Protein AF-A0A956IX81-F1 (afdb_monomer)

pLDDT: mean 85.27, std 16.94, range [39.22, 98.44]

Radius of gyration: 15.91 Å; Cα contacts (8 Å, |Δi|>4): 183; chains: 1; bounding box: 42×44×38 Å

Nearest PDB structures (foldseek):
  7y1c-assembly1_L  TM=4.230E-01  e=8.647E-01  Klebsiella phage Kp9
  4s2m-assembly1_D  TM=4.191E-01  e=5.807E-01  Enterobacter cloacae
  7khy-assembly1_A  TM=4.141E-01  e=7.291E-01  Enterobacter cloacae
  5odz-assembly1_B  TM=4.193E-01  e=1.026E+00  Enterobacter cloacae
  9jz0-assembly1_L  TM=3.887E-01  e=1.086E+00  Escherichia phage T7

Structure (mmCIF, N/CA/C/O backbone):
data_AF-A0A956IX81-F1
#
_entry.id   AF-A0A956IX81-F1
#
loop_
_atom_site.group_PDB
_atom_site.id
_atom_site.type_symbol
_atom_site.label_atom_id
_atom_site.label_alt_id
_atom_site.label_comp_id
_atom_site.label_asym_id
_atom_site.label_entity_id
_atom_site.label_seq_id
_atom_site.pdbx_PDB_ins_code
_atom_site.Cartn_x
_atom_site.Cartn_y
_atom_site.Cartn_z
_atom_site.occupancy
_atom_site.B_iso_or_equiv
_atom_site.auth_seq_id
_atom_site.auth_comp_id
_atom_site.auth_asym_id
_atom_site.auth_atom_id
_atom_site.pdbx_PDB_model_num
ATOM 1 N N . ALA A 1 1 ? 27.910 -32.930 -8.951 1.00 43.56 1 ALA A N 1
ATOM 2 C CA . ALA A 1 1 ? 27.711 -31.475 -9.047 1.00 43.56 1 ALA A CA 1
ATOM 3 C C . ALA A 1 1 ? 26.340 -31.268 -9.662 1.00 43.56 1 ALA A C 1
ATOM 5 O O . ALA A 1 1 ? 26.166 -31.615 -10.821 1.00 43.56 1 ALA A O 1
ATOM 6 N N . SER A 1 2 ? 25.362 -30.851 -8.864 1.00 39.22 2 SER A N 1
ATOM 7 C CA . SER A 1 2 ? 24.009 -30.561 -9.344 1.00 39.22 2 SER A CA 1
ATOM 8 C C . SER A 1 2 ? 23.868 -29.046 -9.397 1.00 39.22 2 SER A C 1
ATOM 10 O O . SER A 1 2 ? 24.101 -28.387 -8.386 1.00 39.22 2 SER A O 1
ATOM 12 N N . ALA A 1 3 ? 23.576 -28.505 -10.577 1.00 43.81 3 ALA A N 1
ATOM 13 C CA . ALA A 1 3 ? 23.237 -27.098 -10.753 1.00 43.81 3 ALA A CA 1
ATOM 14 C C . ALA A 1 3 ? 21.845 -26.824 -10.150 1.00 43.81 3 ALA A C 1
ATOM 16 O O . ALA A 1 3 ? 20.973 -27.689 -10.277 1.00 43.81 3 ALA A O 1
ATOM 17 N N . PRO A 1 4 ? 21.606 -25.674 -9.496 1.00 49.34 4 PRO A N 1
ATOM 18 C CA . PRO A 1 4 ? 20.253 -25.254 -9.173 1.00 49.34 4 PRO A CA 1
ATOM 19 C C . PRO A 1 4 ? 19.585 -24.686 -10.430 1.00 49.34 4 PRO A C 1
ATOM 21 O O . PRO A 1 4 ? 20.234 -24.048 -11.257 1.00 49.34 4 PRO A O 1
ATOM 24 N N . GLY A 1 5 ? 18.303 -25.016 -10.573 1.00 41.97 5 GLY A N 1
ATOM 25 C CA . GLY A 1 5 ? 17.492 -24.742 -11.748 1.00 41.97 5 GLY A CA 1
ATOM 26 C C . GLY A 1 5 ? 17.178 -23.264 -11.931 1.00 41.97 5 GLY A C 1
ATOM 27 O O . GLY A 1 5 ? 17.069 -22.514 -10.961 1.00 41.97 5 GLY A O 1
ATOM 28 N N . ASP A 1 6 ? 17.030 -22.903 -13.203 1.00 46.22 6 ASP A N 1
ATOM 29 C CA . ASP A 1 6 ? 16.410 -21.680 -13.692 1.00 46.22 6 ASP A CA 1
ATOM 30 C C . ASP A 1 6 ? 15.146 -21.356 -12.891 1.00 46.22 6 ASP A C 1
ATOM 32 O O . ASP A 1 6 ? 14.185 -22.129 -12.860 1.00 46.22 6 ASP A O 1
ATOM 36 N N . GLY A 1 7 ? 15.183 -20.210 -12.214 1.00 43.53 7 GLY A N 1
ATOM 37 C CA . GLY A 1 7 ? 14.003 -19.604 -11.630 1.00 43.53 7 GLY A CA 1
ATOM 38 C C . GLY A 1 7 ? 13.068 -19.173 -12.751 1.00 43.53 7 GLY A C 1
ATOM 39 O O . GLY A 1 7 ? 13.471 -18.440 -13.652 1.00 43.53 7 GLY A O 1
ATOM 40 N N . ASP A 1 8 ? 11.829 -19.640 -12.680 1.00 43.12 8 ASP A N 1
ATOM 41 C CA . ASP A 1 8 ? 10.711 -19.136 -13.467 1.00 43.12 8 ASP A CA 1
ATOM 42 C C . ASP A 1 8 ? 10.476 -17.674 -13.048 1.00 43.12 8 ASP A C 1
ATOM 44 O O . ASP A 1 8 ? 9.810 -17.375 -12.058 1.00 43.12 8 ASP A O 1
ATOM 48 N N . VAL A 1 9 ? 11.156 -16.748 -13.725 1.00 49.50 9 VAL A N 1
ATOM 49 C CA . VAL A 1 9 ? 10.873 -15.318 -13.618 1.00 49.50 9 VAL A CA 1
ATOM 50 C C . VAL A 1 9 ? 9.546 -15.105 -14.321 1.00 49.50 9 VAL A C 1
ATOM 52 O O . VAL A 1 9 ? 9.482 -15.120 -15.552 1.00 49.50 9 VAL A O 1
ATOM 55 N N . ALA A 1 10 ? 8.485 -14.946 -13.528 1.00 49.19 10 ALA A N 1
ATOM 56 C CA . ALA A 1 10 ? 7.201 -14.476 -14.016 1.00 49.19 10 ALA A CA 1
ATOM 57 C C . ALA A 1 10 ? 7.448 -13.271 -14.935 1.00 49.19 10 ALA A C 1
ATOM 59 O O . ALA A 1 10 ? 8.113 -12.307 -14.548 1.00 49.19 10 ALA A O 1
ATOM 60 N N . ALA A 1 11 ? 6.982 -13.371 -16.180 1.00 51.56 11 ALA A N 1
ATOM 61 C CA . ALA A 1 11 ? 7.134 -12.301 -17.152 1.00 51.56 11 ALA A CA 1
ATOM 62 C C . ALA A 1 11 ? 6.526 -11.007 -16.582 1.00 51.56 11 ALA A C 1
ATOM 64 O O . ALA A 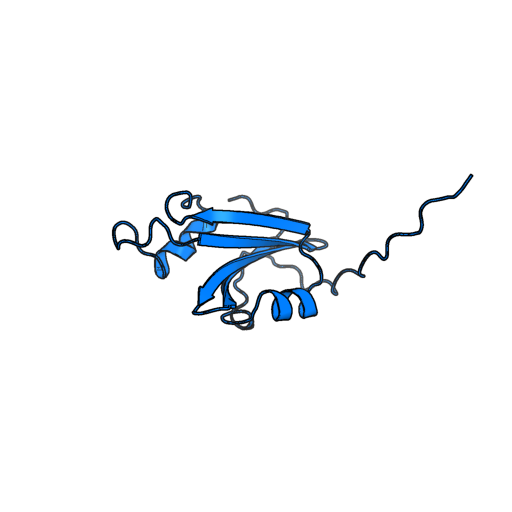1 11 ? 5.439 -11.071 -15.998 1.00 51.56 11 ALA A O 1
ATOM 65 N N . PRO A 1 12 ? 7.186 -9.845 -16.741 1.00 52.94 12 PRO A N 1
ATOM 66 C CA . PRO A 1 12 ? 6.612 -8.589 -16.290 1.00 52.94 12 PRO A CA 1
ATOM 67 C C . PRO A 1 12 ? 5.275 -8.370 -17.002 1.00 52.94 12 PRO A C 1
ATOM 69 O O . PRO A 1 12 ? 5.158 -8.595 -18.213 1.00 52.94 12 PRO A O 1
ATOM 72 N N . ALA A 1 13 ? 4.260 -7.945 -16.246 1.00 55.06 13 ALA A N 1
ATOM 73 C CA . ALA A 1 13 ? 3.022 -7.453 -16.833 1.00 55.06 13 ALA A CA 1
ATOM 74 C C . ALA A 1 13 ? 3.356 -6.353 -17.865 1.00 55.06 13 ALA A C 1
ATOM 76 O O . ALA A 1 13 ? 4.354 -5.643 -17.700 1.00 55.06 13 ALA A O 1
ATOM 77 N N . PRO A 1 14 ? 2.579 -6.228 -18.955 1.00 56.41 14 PRO A N 1
ATOM 78 C CA . PRO A 1 14 ? 2.881 -5.258 -20.000 1.00 56.41 14 PRO A CA 1
ATOM 79 C C . PRO A 1 14 ? 2.961 -3.844 -19.409 1.00 56.41 14 PRO A C 1
ATOM 81 O O . PRO A 1 14 ? 2.147 -3.522 -18.537 1.00 56.41 14 PRO A O 1
ATOM 84 N N . PRO A 1 15 ? 3.897 -3.000 -19.882 1.00 55.94 15 PRO A N 1
ATOM 85 C CA . PRO A 1 15 ? 3.998 -1.630 -19.407 1.00 55.94 15 PRO A CA 1
ATOM 86 C C . PRO A 1 15 ? 2.670 -0.916 -19.662 1.00 55.94 15 PRO A C 1
ATOM 88 O O . PRO A 1 15 ? 2.143 -0.919 -20.782 1.00 55.94 15 PRO A O 1
ATOM 91 N N . GLY A 1 16 ? 2.105 -0.339 -18.602 1.00 57.59 16 GLY A N 1
ATOM 92 C CA . GLY A 1 16 ? 1.058 0.663 -18.729 1.00 57.59 16 GLY A CA 1
ATOM 93 C C . GLY A 1 16 ? 1.568 1.888 -19.501 1.00 57.59 16 GLY A C 1
ATOM 94 O O . GLY A 1 16 ? 2.770 2.018 -19.739 1.00 57.59 16 GLY A O 1
ATOM 95 N N . PRO A 1 17 ? 0.674 2.791 -19.934 1.00 57.66 17 PRO A N 1
ATOM 96 C CA . PRO A 1 17 ? 1.113 4.074 -20.471 1.00 57.66 17 PRO A CA 1
ATOM 97 C C . PRO A 1 17 ? 1.986 4.809 -19.436 1.00 57.66 17 PRO A C 1
ATOM 99 O O . PRO A 1 17 ? 1.758 4.620 -18.237 1.00 57.66 17 PRO A O 1
ATOM 102 N N . PRO A 1 18 ? 2.952 5.637 -19.879 1.00 57.81 18 PRO A N 1
ATOM 103 C CA . PRO A 1 18 ? 3.714 6.491 -18.975 1.00 57.81 18 PRO A CA 1
ATOM 104 C C . PRO A 1 18 ? 2.747 7.330 -18.138 1.00 57.81 18 PRO A C 1
ATOM 106 O O . PRO A 1 18 ? 1.752 7.838 -18.662 1.00 57.81 18 PRO A O 1
ATOM 109 N N . VAL A 1 19 ? 3.023 7.420 -16.840 1.00 62.47 19 VAL A N 1
ATOM 110 C CA . VAL A 1 19 ? 2.287 8.290 -15.926 1.00 62.47 19 VAL A CA 1
ATOM 111 C C . VAL A 1 19 ? 3.092 9.562 -15.737 1.00 62.47 19 VAL A C 1
ATOM 113 O O . VAL A 1 19 ? 4.211 9.527 -15.237 1.00 62.47 19 VAL A O 1
ATOM 116 N N . ASP A 1 20 ? 2.543 10.684 -16.189 1.00 63.34 20 ASP A N 1
ATOM 117 C CA . ASP A 1 20 ? 3.149 11.998 -15.965 1.00 63.34 20 ASP A CA 1
ATOM 118 C C . ASP A 1 20 ? 2.906 12.492 -14.517 1.00 63.34 20 ASP A C 1
ATOM 120 O O . ASP A 1 20 ? 3.577 13.418 -14.070 1.00 63.34 20 ASP A O 1
ATOM 124 N N . ASP A 1 21 ? 1.991 11.846 -13.775 1.00 74.62 21 ASP A N 1
ATOM 125 C CA . ASP A 1 21 ? 1.495 12.241 -12.450 1.00 74.62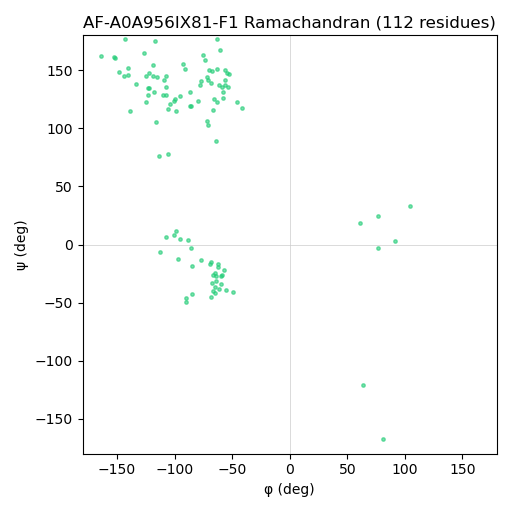 21 ASP A CA 1
ATOM 126 C C . ASP A 1 21 ? 1.225 11.023 -11.529 1.00 7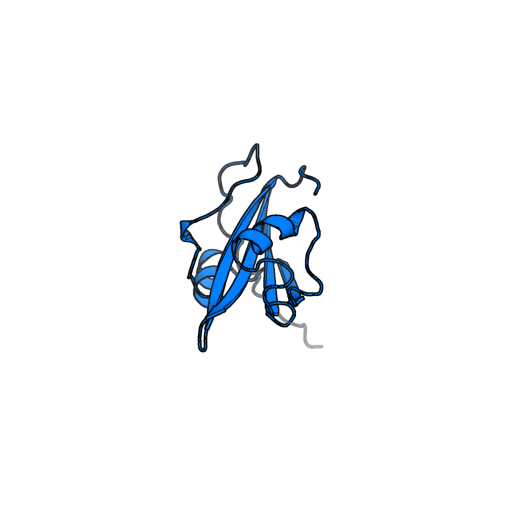4.62 21 ASP A C 1
ATOM 128 O O . ASP A 1 21 ? 1.359 9.864 -11.931 1.00 74.62 21 ASP A O 1
ATOM 132 N N . VAL A 1 22 ? 0.838 11.285 -10.274 1.00 80.75 22 VAL A N 1
ATOM 133 C CA . VAL A 1 22 ? 0.329 10.268 -9.337 1.00 80.75 22 VAL A CA 1
ATOM 134 C C . VAL A 1 22 ? -1.143 9.969 -9.648 1.00 80.75 22 VAL A C 1
ATOM 136 O O . VAL A 1 22 ? -1.977 10.871 -9.609 1.00 80.75 22 VAL A O 1
ATOM 139 N N . ASP A 1 23 ? -1.465 8.703 -9.911 1.00 88.06 23 ASP A N 1
ATOM 140 C CA . ASP A 1 23 ? -2.803 8.216 -10.263 1.00 88.06 23 ASP A CA 1
ATOM 141 C C . ASP A 1 23 ? -3.300 7.127 -9.298 1.00 88.06 23 ASP A C 1
ATOM 143 O O . ASP A 1 23 ? -2.541 6.258 -8.864 1.00 88.06 23 ASP A O 1
ATOM 147 N N . GLU A 1 24 ? -4.612 7.085 -9.073 1.00 89.81 24 GLU A N 1
ATOM 148 C CA . GLU A 1 24 ? -5.307 5.955 -8.443 1.00 89.81 24 GLU A CA 1
ATOM 149 C C . GLU A 1 24 ? -5.798 4.955 -9.515 1.00 89.81 24 GLU A C 1
ATOM 151 O O . GLU A 1 24 ? -6.132 5.327 -10.644 1.00 89.81 24 GLU A O 1
ATOM 156 N N . LEU A 1 25 ? -5.890 3.672 -9.160 1.00 92.44 25 LEU A N 1
ATOM 157 C CA . LEU A 1 25 ? -6.505 2.596 -9.946 1.00 92.44 25 LEU A CA 1
ATOM 158 C C . LEU A 1 25 ? -7.772 2.071 -9.238 1.00 92.44 25 LEU A C 1
ATOM 160 O O . LEU A 1 25 ? -7.757 0.973 -8.662 1.00 92.44 25 LEU A O 1
ATOM 164 N N . PRO A 1 26 ? -8.900 2.808 -9.300 1.00 91.38 26 PRO A N 1
ATOM 165 C CA . PRO A 1 26 ? -10.114 2.484 -8.550 1.00 91.38 26 PRO A CA 1
ATOM 166 C C . PRO A 1 26 ? -10.723 1.130 -8.929 1.00 91.38 26 PRO A C 1
ATOM 168 O O . PRO A 1 26 ? -11.498 0.559 -8.160 1.00 91.38 26 PRO A O 1
ATOM 171 N N . GLU A 1 27 ? -10.389 0.561 -10.094 1.00 94.25 27 GLU A N 1
ATOM 172 C CA . GLU A 1 27 ? -10.864 -0.773 -10.463 1.00 94.25 27 GLU A CA 1
ATOM 173 C C . GLU A 1 27 ? -10.268 -1.906 -9.609 1.00 94.25 27 GLU A C 1
ATOM 175 O O . GLU A 1 27 ? -10.761 -3.041 -9.660 1.00 94.25 27 GLU A O 1
ATOM 180 N N . LEU A 1 28 ? -9.196 -1.622 -8.861 1.00 95.75 28 LEU A N 1
ATOM 181 C CA . LEU A 1 28 ? -8.581 -2.565 -7.934 1.00 95.75 28 LEU A CA 1
ATOM 182 C C . LEU A 1 28 ? -9.263 -2.556 -6.566 1.00 95.75 28 LEU A C 1
ATOM 184 O O . LEU A 1 28 ? -9.139 -3.543 -5.851 1.00 95.75 28 LEU A O 1
ATOM 188 N N . HIS A 1 29 ? -10.028 -1.522 -6.209 1.00 95.94 29 HIS A N 1
ATOM 189 C CA . HIS A 1 29 ? -10.669 -1.442 -4.896 1.00 95.94 29 HIS A CA 1
ATOM 190 C C . HIS A 1 29 ? -11.589 -2.643 -4.635 1.00 95.94 29 HIS A C 1
ATOM 192 O O . HIS A 1 29 ? -12.402 -3.049 -5.472 1.00 95.94 29 HIS A O 1
ATOM 198 N N . GLY A 1 30 ? -11.431 -3.250 -3.458 1.00 96.50 30 GLY A N 1
ATOM 199 C CA . GLY A 1 30 ? -12.142 -4.458 -3.047 1.00 96.50 30 GLY A CA 1
ATOM 200 C C . GLY A 1 30 ? -11.629 -5.764 -3.670 1.00 96.50 30 GLY A C 1
ATOM 201 O O . GLY A 1 30 ? -12.138 -6.829 -3.320 1.00 96.50 30 GLY A O 1
ATOM 202 N N . LYS A 1 31 ? -10.641 -5.728 -4.576 1.00 98.06 31 LYS A N 1
ATOM 203 C CA . LYS A 1 31 ? -10.007 -6.943 -5.116 1.00 98.06 31 LYS A CA 1
ATOM 204 C C . LYS A 1 31 ? -9.126 -7.600 -4.072 1.00 98.06 31 LYS A C 1
ATOM 206 O O . LYS A 1 31 ? -8.480 -6.916 -3.285 1.00 98.06 31 LYS A O 1
ATOM 211 N N . THR A 1 32 ? -9.092 -8.928 -4.076 1.00 98.19 32 THR A N 1
ATOM 212 C CA . THR A 1 32 ? -8.243 -9.667 -3.142 1.00 98.19 32 THR A CA 1
ATOM 213 C C . THR A 1 32 ? -6.772 -9.569 -3.533 1.00 98.19 32 THR A C 1
ATOM 215 O O . THR A 1 32 ? -6.451 -9.347 -4.700 1.00 98.19 32 THR A O 1
ATOM 218 N N . GLU A 1 33 ? -5.869 -9.812 -2.584 1.00 96.94 33 GLU A N 1
ATOM 219 C CA . GLU A 1 33 ? -4.435 -9.977 -2.872 1.00 96.94 33 GLU A CA 1
ATOM 220 C C . GLU A 1 33 ? -4.184 -10.973 -4.019 1.00 96.94 33 GLU A C 1
ATOM 222 O O . GLU A 1 33 ? -3.369 -10.716 -4.903 1.00 96.94 33 GLU A O 1
ATOM 227 N N . ALA A 1 34 ? -4.935 -12.081 -4.051 1.00 96.25 34 ALA A N 1
ATOM 228 C CA . ALA A 1 34 ? -4.837 -13.091 -5.101 1.00 96.25 34 ALA A CA 1
ATOM 229 C C . ALA A 1 34 ? -5.302 -12.568 -6.471 1.00 96.25 34 ALA A C 1
ATOM 231 O O . ALA A 1 34 ? -4.661 -12.861 -7.477 1.00 96.25 34 ALA A O 1
ATOM 232 N N . ASP A 1 35 ? -6.379 -11.778 -6.524 1.00 97.25 35 ASP A N 1
ATOM 233 C CA . ASP A 1 35 ? -6.852 -11.163 -7.771 1.00 97.25 35 ASP A CA 1
ATOM 234 C C . ASP A 1 35 ? -5.835 -10.153 -8.321 1.00 97.25 35 ASP A C 1
ATOM 236 O O . ASP A 1 35 ? -5.593 -10.102 -9.528 1.00 97.25 35 ASP A O 1
ATOM 240 N N . VAL A 1 36 ? -5.231 -9.348 -7.439 1.00 96.81 36 VAL A N 1
ATOM 241 C CA . VAL A 1 36 ? -4.213 -8.360 -7.821 1.00 96.81 36 VAL A CA 1
ATOM 242 C C . VAL A 1 36 ? -2.937 -9.068 -8.285 1.00 96.81 36 VAL A C 1
ATOM 244 O O . VAL A 1 36 ? -2.424 -8.750 -9.359 1.00 96.81 36 VAL A O 1
ATOM 247 N N . ALA A 1 37 ? -2.477 -10.091 -7.557 1.00 95.62 37 ALA A N 1
ATOM 248 C CA . ALA A 1 37 ? -1.335 -10.915 -7.957 1.00 95.62 37 ALA A CA 1
ATOM 249 C C . ALA A 1 37 ? -1.578 -11.652 -9.283 1.00 95.62 37 ALA A C 1
ATOM 251 O O . ALA A 1 37 ? -0.686 -11.733 -10.122 1.00 95.62 37 ALA A O 1
ATOM 252 N N . ALA A 1 38 ? -2.797 -12.141 -9.530 1.00 95.88 38 ALA A N 1
ATOM 253 C CA . ALA A 1 38 ? -3.144 -12.769 -10.803 1.00 95.88 38 ALA A CA 1
ATOM 254 C C . ALA A 1 38 ? -3.077 -11.789 -11.990 1.00 95.88 38 ALA A C 1
ATOM 256 O O . ALA A 1 38 ? -2.850 -12.219 -13.121 1.00 95.88 38 ALA A O 1
ATOM 257 N N . ARG A 1 39 ? -3.269 -10.483 -11.749 1.00 95.06 39 ARG A N 1
ATOM 258 C CA . ARG A 1 39 ? -3.201 -9.433 -12.778 1.00 95.06 39 ARG A CA 1
ATOM 259 C C . ARG A 1 39 ? -1.778 -8.930 -13.026 1.00 95.06 39 ARG A C 1
ATOM 261 O O . ARG A 1 39 ? -1.428 -8.710 -14.182 1.00 95.06 39 ARG A O 1
ATOM 268 N N . PHE A 1 40 ? -0.990 -8.720 -11.973 1.00 93.94 40 PHE A N 1
ATOM 269 C CA . PHE A 1 40 ? 0.312 -8.041 -12.066 1.00 93.94 40 PHE A CA 1
ATOM 270 C C . PHE A 1 40 ? 1.523 -8.939 -11.781 1.00 93.94 40 PHE A C 1
ATOM 272 O O . PHE A 1 40 ? 2.656 -8.508 -11.975 1.00 93.94 40 PHE A O 1
ATOM 279 N N . GLY A 1 41 ? 1.301 -10.182 -11.355 1.00 95.31 41 GLY A N 1
ATOM 280 C CA . GLY A 1 41 ? 2.345 -11.069 -10.850 1.00 95.31 41 GLY A CA 1
ATOM 281 C C . GLY A 1 41 ? 2.693 -10.785 -9.387 1.00 95.31 41 GLY A C 1
ATOM 282 O O . GLY A 1 41 ? 1.987 -10.059 -8.682 1.00 95.31 41 GLY A O 1
ATOM 283 N N . GLU A 1 42 ? 3.797 -11.366 -8.921 1.00 94.81 42 GLU A N 1
ATOM 284 C CA . GLU A 1 42 ? 4.299 -11.117 -7.568 1.00 94.81 42 GLU A CA 1
ATOM 285 C C . GLU A 1 42 ? 4.811 -9.672 -7.429 1.00 94.81 42 GLU A C 1
ATOM 287 O O . GLU A 1 42 ? 5.483 -9.173 -8.335 1.00 94.81 42 GLU A O 1
ATOM 292 N N . PRO A 1 43 ? 4.526 -8.996 -6.305 1.00 96.81 43 PRO A N 1
ATOM 293 C CA . PRO A 1 43 ? 5.055 -7.667 -6.047 1.00 96.81 43 PRO A CA 1
ATOM 294 C C . PRO A 1 43 ? 6.570 -7.708 -5.844 1.00 96.81 43 PRO A C 1
ATOM 296 O O . PRO A 1 43 ? 7.134 -8.666 -5.308 1.00 96.81 43 PRO A O 1
ATOM 299 N N . THR A 1 44 ? 7.226 -6.621 -6.229 1.00 96.88 44 THR A N 1
ATOM 300 C CA . THR A 1 44 ? 8.658 -6.396 -6.015 1.00 96.88 44 THR A CA 1
ATOM 301 C C . THR A 1 44 ? 8.979 -6.221 -4.530 1.00 96.88 44 THR A C 1
ATOM 303 O O . THR A 1 44 ? 10.038 -6.653 -4.073 1.00 96.88 44 THR A O 1
ATOM 306 N N . SER A 1 45 ? 8.068 -5.626 -3.757 1.00 96.75 45 SER A N 1
ATOM 307 C CA . SER A 1 45 ? 8.194 -5.512 -2.305 1.00 96.75 45 SER A CA 1
ATOM 308 C C . SER A 1 45 ? 6.857 -5.717 -1.594 1.00 96.75 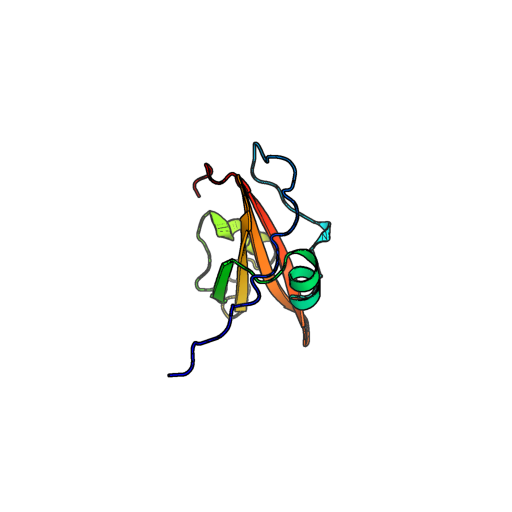45 SER A C 1
ATOM 310 O O . SER A 1 45 ? 5.780 -5.471 -2.139 1.00 96.75 45 SER A O 1
ATOM 312 N N . ARG A 1 46 ? 6.941 -6.203 -0.353 1.00 97.75 46 ARG A N 1
ATOM 313 C CA . ARG A 1 46 ? 5.812 -6.345 0.568 1.00 97.75 46 ARG A CA 1
ATOM 314 C C . ARG A 1 46 ? 6.215 -5.803 1.928 1.00 97.75 46 ARG A C 1
ATOM 316 O O . ARG A 1 46 ? 7.311 -6.100 2.410 1.00 97.75 46 ARG A O 1
ATOM 323 N N . ARG A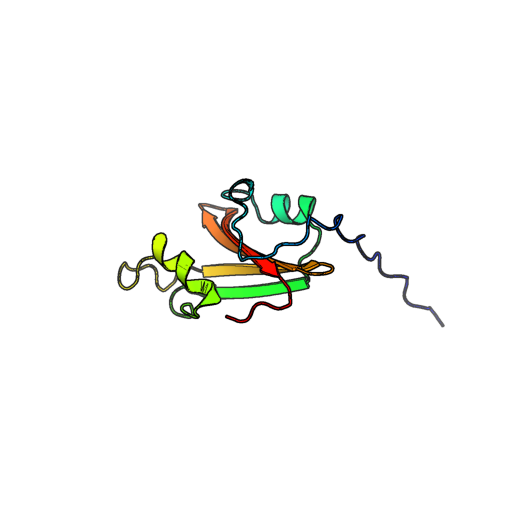 1 47 ? 5.312 -5.073 2.567 1.00 96.31 47 ARG A N 1
ATOM 324 C CA . ARG A 1 47 ? 5.445 -4.606 3.945 1.00 96.31 47 ARG A CA 1
ATOM 325 C C . ARG A 1 47 ? 4.095 -4.714 4.643 1.00 96.31 47 ARG A C 1
ATOM 327 O O . ARG A 1 47 ? 3.066 -4.482 4.024 1.00 96.31 47 ARG A O 1
ATOM 334 N N . SER A 1 48 ? 4.114 -5.017 5.935 1.00 96.81 48 SER A N 1
ATOM 335 C CA . SER A 1 48 ? 2.940 -4.878 6.798 1.00 96.81 48 SER A CA 1
ATOM 336 C C . SER A 1 48 ? 3.214 -3.815 7.854 1.00 96.81 48 SER A C 1
ATOM 338 O O . SER A 1 48 ? 4.351 -3.675 8.317 1.00 96.81 48 SER A O 1
ATOM 340 N N . PHE A 1 49 ? 2.190 -3.051 8.207 1.00 95.69 49 PHE A N 1
ATOM 341 C CA . PHE A 1 49 ? 2.229 -2.072 9.290 1.00 95.69 49 PHE A CA 1
ATOM 342 C C . PHE A 1 49 ? 0.830 -1.890 9.874 1.00 95.69 49 PHE A C 1
ATOM 344 O O . PHE A 1 49 ? -0.166 -2.213 9.232 1.00 95.69 49 PHE A O 1
ATOM 351 N N . THR A 1 50 ? 0.741 -1.363 11.087 1.00 95.69 50 THR A N 1
ATOM 352 C CA . THR A 1 50 ? -0.533 -0.946 11.684 1.00 95.69 50 THR A CA 1
ATOM 353 C C . THR A 1 50 ? -0.807 0.531 11.418 1.00 95.69 50 THR A C 1
ATOM 355 O O . THR A 1 50 ? 0.123 1.318 11.258 1.00 95.69 50 THR A O 1
ATOM 358 N N . MET A 1 51 ? -2.067 0.968 11.429 1.00 94.12 51 MET A N 1
ATOM 359 C CA . MET A 1 51 ? -2.396 2.395 11.287 1.00 94.12 51 MET A CA 1
ATOM 360 C C . MET A 1 51 ? -1.732 3.282 12.357 1.00 94.12 51 MET A C 1
ATOM 362 O O . MET A 1 51 ? -1.543 4.471 12.116 1.00 94.12 51 MET A O 1
ATOM 366 N N . SER A 1 52 ? -1.325 2.724 13.504 1.00 91.56 52 SER A N 1
ATOM 367 C CA . SER A 1 52 ? -0.512 3.427 14.507 1.00 91.56 52 SER A CA 1
ATOM 368 C C . SER A 1 52 ? 0.915 3.762 14.035 1.00 91.56 52 SER A C 1
ATOM 370 O O . SER A 1 52 ? 1.510 4.730 14.507 1.00 91.56 52 SER A O 1
ATOM 372 N N . GLU A 1 53 ? 1.447 2.976 13.096 1.00 88.69 53 GLU A N 1
ATOM 373 C CA . GLU A 1 53 ? 2.766 3.124 12.465 1.00 88.69 53 GLU A CA 1
ATOM 374 C C . GLU A 1 53 ? 2.701 3.858 11.114 1.00 88.69 53 GLU A C 1
ATOM 376 O O . GLU A 1 53 ? 3.741 4.231 10.567 1.00 88.69 53 GLU A O 1
ATOM 381 N N . CYS A 1 54 ? 1.492 4.034 10.571 1.00 81.56 54 CYS A N 1
ATOM 382 C CA . CYS A 1 54 ? 1.201 4.800 9.359 1.00 81.56 54 CYS A CA 1
ATOM 383 C C . CYS A 1 54 ? 1.561 6.290 9.543 1.00 81.56 54 CYS A C 1
ATOM 385 O O . CYS A 1 54 ? 1.878 6.726 10.651 1.00 81.56 54 CYS A O 1
ATOM 387 N N . CYS A 1 55 ? 1.397 7.082 8.474 1.00 68.12 55 CYS A N 1
ATOM 388 C CA . CYS A 1 55 ? 1.449 8.558 8.421 1.00 68.12 55 CYS A CA 1
ATOM 389 C C . CYS A 1 55 ? 2.729 9.159 7.813 1.00 68.12 55 CYS A C 1
ATOM 391 O O . CYS A 1 55 ? 3.140 10.254 8.203 1.00 68.12 55 CYS A O 1
ATOM 393 N N . THR A 1 56 ? 3.343 8.490 6.835 1.00 84.94 56 THR A N 1
ATOM 394 C CA . THR A 1 56 ? 4.171 9.202 5.844 1.00 84.94 56 THR A CA 1
ATOM 395 C C . THR A 1 56 ? 3.274 9.940 4.842 1.00 84.94 56 THR A C 1
ATOM 397 O O . THR A 1 56 ? 2.085 9.630 4.743 1.00 84.94 56 THR A O 1
ATOM 400 N N . GLU A 1 57 ? 3.822 10.904 4.090 1.00 85.69 57 GLU A N 1
ATOM 401 C CA . GLU A 1 57 ? 3.083 11.590 3.012 1.00 85.69 57 GLU A CA 1
ATOM 402 C C . GLU A 1 57 ? 2.528 10.579 1.998 1.00 85.69 57 GLU A C 1
ATOM 404 O O . GLU A 1 57 ? 1.363 10.649 1.624 1.00 85.69 57 GLU A O 1
ATOM 409 N N . PHE A 1 58 ? 3.310 9.542 1.690 1.00 88.81 58 PHE A N 1
ATOM 410 C CA . PHE A 1 58 ? 2.912 8.458 0.795 1.00 88.81 58 PHE A CA 1
ATOM 411 C C . PHE A 1 58 ? 1.667 7.667 1.240 1.00 88.81 58 PHE A C 1
ATOM 413 O O . PHE A 1 58 ? 0.959 7.110 0.410 1.00 88.81 58 PHE A O 1
ATOM 420 N N . GLN A 1 59 ? 1.389 7.601 2.544 1.00 92.00 59 GLN A N 1
ATOM 421 C CA . GLN A 1 59 ? 0.316 6.779 3.122 1.00 92.00 59 GLN A CA 1
ATOM 422 C C . GLN A 1 59 ? -0.870 7.622 3.617 1.00 92.00 59 GLN A C 1
ATOM 424 O O . GLN A 1 59 ? -1.775 7.104 4.276 1.00 92.00 59 GLN A O 1
ATOM 429 N N . VAL A 1 60 ? -0.859 8.935 3.362 1.00 90.06 60 VAL A N 1
ATOM 430 C CA . VAL A 1 60 ? -1.804 9.880 3.971 1.00 90.06 60 VAL A CA 1
ATOM 431 C C . VAL A 1 60 ? -3.258 9.615 3.567 1.00 90.06 60 VAL A C 1
ATOM 433 O O . VAL A 1 60 ? -4.156 9.794 4.392 1.00 90.06 60 VAL A O 1
ATOM 436 N N . GLU A 1 61 ? -3.500 9.111 2.355 1.00 90.38 61 GLU A N 1
ATOM 437 C CA . GLU A 1 61 ? -4.850 8.832 1.843 1.00 90.38 61 GLU A CA 1
ATOM 438 C C . GLU A 1 61 ? -5.572 7.727 2.635 1.00 90.38 61 GLU A C 1
ATOM 440 O O . GLU A 1 61 ? -6.797 7.771 2.798 1.00 90.38 61 GLU A O 1
ATOM 445 N N . LEU A 1 62 ? -4.830 6.829 3.301 1.00 93.62 62 LEU A N 1
ATOM 446 C CA . LEU A 1 62 ? -5.405 5.818 4.199 1.00 93.62 62 LEU A CA 1
ATOM 447 C C . LEU A 1 62 ? -6.207 6.449 5.353 1.00 93.62 62 LEU A C 1
ATOM 449 O O . LEU A 1 62 ? -7.157 5.843 5.863 1.00 93.62 62 LEU A O 1
ATOM 453 N N . LEU A 1 63 ? -5.883 7.690 5.740 1.00 92.06 63 LEU A N 1
ATOM 454 C CA . LEU A 1 63 ? -6.576 8.433 6.796 1.00 92.06 63 LEU A CA 1
ATOM 455 C C . LEU A 1 63 ? -8.002 8.855 6.409 1.00 92.06 63 LEU A C 1
ATOM 457 O O . LEU A 1 63 ? -8.807 9.151 7.301 1.00 92.06 63 LEU A O 1
ATOM 461 N N . ASN A 1 64 ? -8.352 8.844 5.117 1.00 91.25 64 ASN A N 1
ATOM 462 C CA . ASN A 1 64 ? -9.724 9.082 4.663 1.00 91.25 64 ASN A CA 1
ATOM 463 C C . ASN A 1 64 ? -10.672 7.972 5.136 1.00 91.25 64 ASN A C 1
ATOM 465 O O . ASN A 1 64 ? -11.808 8.253 5.539 1.00 91.25 64 ASN A O 1
ATOM 469 N N . THR A 1 65 ? -10.181 6.729 5.161 1.00 93.69 65 THR A N 1
ATOM 470 C CA . THR A 1 65 ? -10.919 5.564 5.668 1.00 93.69 65 THR A CA 1
ATOM 471 C C . THR A 1 65 ? -10.677 5.364 7.162 1.00 93.69 65 THR A C 1
ATOM 473 O O . THR A 1 65 ? -11.624 5.266 7.949 1.00 93.69 65 THR A O 1
ATOM 476 N N . TYR A 1 66 ? -9.414 5.363 7.586 1.00 93.38 66 TYR A N 1
ATOM 477 C CA . TYR A 1 66 ? -9.009 5.095 8.962 1.00 93.38 66 TYR A CA 1
ATOM 478 C C . TYR A 1 66 ? -8.576 6.368 9.677 1.00 93.38 66 TYR A C 1
ATOM 480 O O . TYR A 1 66 ? -7.398 6.640 9.893 1.00 93.38 66 TYR A O 1
ATOM 488 N N . LYS A 1 67 ? -9.574 7.152 10.089 1.00 89.44 67 LYS A N 1
ATOM 489 C CA . LYS A 1 67 ? -9.341 8.439 10.751 1.00 89.44 67 LYS A CA 1
ATOM 490 C C . LYS A 1 67 ? -8.562 8.285 12.068 1.00 89.44 67 LYS A C 1
ATOM 492 O O . LYS A 1 67 ? -8.944 7.445 12.894 1.00 89.44 67 LYS A O 1
ATOM 497 N N . PRO A 1 68 ? -7.571 9.156 12.340 1.00 85.56 68 PRO A N 1
ATOM 498 C CA . PRO A 1 68 ? -6.854 9.170 13.611 1.00 85.56 68 PRO A CA 1
ATOM 499 C C . PRO A 1 68 ? -7.798 9.281 14.811 1.00 85.56 68 PRO A C 1
ATOM 501 O O . PRO A 1 68 ? -8.837 9.944 14.734 1.00 85.56 68 PRO A O 1
ATOM 504 N N . LYS A 1 69 ? -7.420 8.674 15.944 1.00 83.69 69 LYS A N 1
ATOM 505 C CA . LYS A 1 69 ? -8.178 8.715 17.214 1.00 83.69 69 LYS A CA 1
ATOM 506 C C . LYS A 1 69 ? -9.594 8.125 17.135 1.00 83.69 69 LYS A C 1
ATOM 508 O O . LYS A 1 69 ? -10.414 8.387 18.012 1.00 83.69 69 LYS A O 1
ATOM 513 N N . SER A 1 70 ? -9.876 7.322 16.109 1.00 89.31 70 SER A N 1
ATOM 514 C CA . SER A 1 70 ? -11.163 6.631 15.940 1.00 89.31 70 SER A CA 1
ATOM 515 C C . SER A 1 70 ? -11.121 5.167 16.398 1.00 89.31 70 SER A C 1
ATOM 517 O O . SER A 1 70 ? -12.055 4.422 16.132 1.00 89.31 70 SER A O 1
ATOM 519 N N . GLY A 1 71 ? -10.053 4.753 17.093 1.00 90.25 71 GLY A N 1
ATOM 520 C CA . GLY A 1 71 ? -9.868 3.371 17.549 1.00 90.25 71 GLY A CA 1
ATOM 521 C C . GLY A 1 71 ? -9.422 2.413 16.443 1.00 90.25 71 GLY A C 1
ATOM 522 O O . GLY A 1 71 ? -9.686 1.220 16.530 1.00 90.25 71 GLY A O 1
ATOM 523 N N . HIS A 1 72 ? -8.781 2.933 15.394 1.00 93.06 72 HIS A N 1
ATOM 524 C CA . HIS A 1 72 ? -8.277 2.144 14.266 1.00 93.06 72 HIS A CA 1
ATOM 525 C C . HIS A 1 72 ? -6.772 1.878 14.348 1.00 93.06 72 HIS A C 1
ATOM 527 O O . HIS A 1 72 ? -6.207 1.375 13.390 1.00 93.06 72 HIS A O 1
ATOM 533 N N . ASP A 1 73 ? -6.125 2.216 15.463 1.00 90.75 73 ASP A N 1
ATOM 534 C CA . ASP A 1 73 ? -4.663 2.201 15.597 1.00 90.75 73 ASP A CA 1
ATOM 535 C C . ASP A 1 73 ? -4.067 0.800 15.343 1.00 90.75 73 ASP A C 1
ATOM 537 O O . ASP A 1 73 ? -3.009 0.685 14.731 1.00 90.75 73 ASP A O 1
ATOM 541 N N . ASP A 1 74 ? -4.794 -0.259 15.716 1.00 94.25 74 ASP A N 1
ATOM 542 C CA . ASP A 1 74 ? -4.392 -1.662 15.535 1.00 94.25 74 ASP A CA 1
ATOM 543 C C . ASP A 1 74 ? -4.805 -2.261 14.174 1.00 94.25 74 ASP A C 1
ATOM 545 O O . ASP A 1 74 ? -4.626 -3.458 13.944 1.00 94.25 74 ASP A O 1
ATOM 549 N N . VAL A 1 75 ? -5.403 -1.474 13.270 1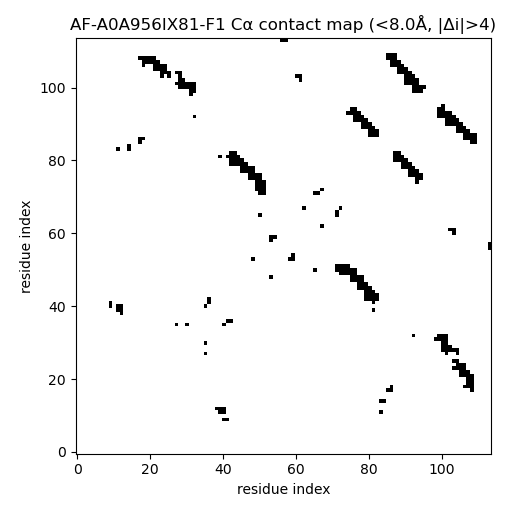.00 95.12 75 VAL A N 1
ATOM 550 C CA . VAL A 1 75 ? -5.742 -1.962 11.926 1.00 95.12 75 VAL A CA 1
ATOM 551 C C . VAL A 1 75 ? -4.450 -2.239 11.168 1.00 95.12 75 VAL A C 1
ATOM 553 O O . VAL A 1 75 ? -3.684 -1.320 10.890 1.00 95.12 75 VAL A O 1
ATOM 556 N N . GLU A 1 76 ? -4.228 -3.504 10.828 1.00 97.00 76 GLU A N 1
ATOM 557 C CA . GLU A 1 76 ? -3.112 -3.942 9.995 1.00 97.00 76 GLU A CA 1
ATOM 558 C C . GLU A 1 76 ? -3.397 -3.659 8.513 1.00 97.00 76 GLU A C 1
ATOM 560 O O . GLU A 1 76 ? -4.504 -3.888 8.016 1.00 97.00 76 GLU A O 1
ATOM 565 N N . ILE A 1 77 ? -2.372 -3.164 7.826 1.00 97.88 77 ILE A N 1
ATOM 566 C CA . ILE A 1 77 ? -2.343 -2.846 6.405 1.00 97.88 77 ILE A CA 1
ATOM 567 C C . ILE A 1 77 ? -1.212 -3.642 5.762 1.00 97.88 77 ILE A C 1
ATOM 569 O O . ILE A 1 77 ? -0.094 -3.682 6.282 1.00 97.88 77 ILE A O 1
ATOM 573 N N . HIS A 1 78 ? -1.494 -4.249 4.612 1.00 98.12 78 HIS A N 1
ATOM 574 C CA . HIS A 1 78 ? -0.466 -4.806 3.740 1.00 98.12 78 HIS A CA 1
ATOM 575 C C . HIS A 1 78 ? -0.195 -3.839 2.594 1.00 98.12 78 HIS A C 1
ATOM 577 O O . HIS A 1 78 ? -1.097 -3.496 1.844 1.00 98.12 78 HIS A O 1
ATOM 583 N N . GLU A 1 79 ? 1.049 -3.421 2.438 1.00 98.00 79 GLU A N 1
ATOM 584 C CA . GLU A 1 79 ? 1.532 -2.570 1.356 1.00 98.00 79 GLU A CA 1
ATOM 585 C C . GLU A 1 79 ? 2.333 -3.428 0.385 1.00 98.00 79 GLU A C 1
ATOM 587 O O . GLU A 1 79 ? 3.333 -4.049 0.763 1.00 98.00 79 GLU A O 1
ATOM 592 N N . TRP A 1 80 ? 1.850 -3.537 -0.848 1.00 98.12 80 TRP A N 1
ATOM 593 C CA . TRP A 1 80 ? 2.512 -4.287 -1.910 1.00 98.12 80 TRP A CA 1
ATOM 594 C C . TRP A 1 80 ? 2.877 -3.328 -3.031 1.00 98.12 80 TRP A C 1
ATOM 596 O O . TRP A 1 80 ? 2.012 -2.587 -3.495 1.00 98.12 80 TRP A O 1
ATOM 606 N N . THR A 1 81 ? 4.123 -3.384 -3.496 1.00 97.06 81 THR A N 1
ATOM 607 C CA . THR A 1 81 ? 4.604 -2.522 -4.581 1.00 97.06 81 THR A CA 1
ATOM 608 C C . THR A 1 81 ? 5.141 -3.351 -5.738 1.00 97.06 81 THR A C 1
ATOM 610 O O . THR A 1 81 ? 5.921 -4.284 -5.540 1.00 97.06 81 THR A O 1
ATOM 613 N N . TRP A 1 82 ? 4.763 -2.977 -6.956 1.00 96.00 82 TRP A N 1
ATOM 614 C CA . TRP A 1 82 ? 5.322 -3.471 -8.210 1.00 96.00 82 TRP A CA 1
ATOM 615 C C . TRP A 1 82 ? 6.115 -2.349 -8.869 1.00 96.00 82 TRP A C 1
ATOM 617 O O . TRP A 1 82 ? 5.589 -1.252 -9.047 1.00 96.00 82 TRP A O 1
ATOM 627 N N . ALA A 1 83 ? 7.358 -2.638 -9.246 1.00 93.75 83 ALA A N 1
ATOM 628 C CA . ALA A 1 83 ? 8.159 -1.763 -10.092 1.00 93.75 83 ALA A CA 1
ATOM 629 C C . ALA A 1 83 ? 8.035 -2.206 -11.556 1.00 93.75 83 ALA A C 1
ATOM 631 O O . ALA A 1 83 ? 8.247 -3.380 -11.877 1.00 93.75 83 ALA A O 1
ATOM 632 N N . PHE A 1 84 ? 7.702 -1.267 -12.434 1.00 89.31 84 PHE A N 1
ATOM 633 C CA . PHE A 1 84 ? 7.651 -1.441 -13.882 1.00 89.31 84 PHE A CA 1
ATOM 634 C C . PHE A 1 84 ? 8.673 -0.516 -14.550 1.00 89.31 84 PHE A C 1
ATOM 636 O O . PHE A 1 84 ? 9.340 0.273 -13.890 1.00 89.31 84 PHE A O 1
ATOM 643 N N . ASP A 1 85 ? 8.832 -0.629 -15.869 1.00 87.69 85 ASP A N 1
ATOM 644 C CA . ASP A 1 85 ? 9.682 0.300 -16.617 1.00 87.69 85 ASP A CA 1
ATOM 645 C C . ASP A 1 85 ? 8.998 1.677 -16.691 1.00 87.69 85 ASP A C 1
ATOM 647 O O . ASP A 1 85 ? 8.010 1.841 -17.412 1.00 87.69 85 ASP A O 1
ATOM 651 N N . GLY A 1 86 ? 9.502 2.643 -15.917 1.00 86.69 86 GLY A N 1
ATOM 652 C CA . GLY A 1 86 ? 9.065 4.040 -15.915 1.00 86.69 86 GLY A CA 1
ATOM 653 C C . GLY A 1 86 ? 7.962 4.390 -14.912 1.00 86.69 86 GLY A C 1
ATOM 654 O O . GLY A 1 86 ? 7.486 5.525 -14.934 1.00 86.69 86 GLY A O 1
ATOM 655 N N . TYR A 1 87 ? 7.520 3.448 -14.072 1.00 92.00 87 TYR A N 1
ATOM 656 C CA . TYR A 1 87 ? 6.569 3.718 -12.992 1.00 92.00 87 TYR A CA 1
ATOM 657 C C . TYR A 1 87 ? 6.517 2.591 -11.954 1.00 92.00 87 TYR A C 1
ATOM 659 O O . TYR A 1 87 ? 6.816 1.429 -12.237 1.00 92.00 87 TYR A O 1
ATOM 667 N N . ALA A 1 88 ? 5.977 2.910 -10.781 1.00 94.00 88 ALA A N 1
ATOM 668 C CA . ALA A 1 88 ? 5.615 1.955 -9.746 1.00 94.00 88 ALA A CA 1
ATOM 669 C C . ALA A 1 88 ? 4.109 1.985 -9.449 1.00 94.00 88 ALA A C 1
ATOM 671 O O . ALA A 1 88 ? 3.416 2.977 -9.678 1.00 94.00 88 ALA A O 1
ATOM 672 N N . LEU A 1 89 ? 3.592 0.866 -8.947 1.00 95.75 89 LEU A N 1
ATOM 673 C CA . LEU A 1 89 ? 2.243 0.742 -8.400 1.00 95.75 89 LEU A CA 1
ATOM 674 C C . LEU A 1 89 ? 2.344 0.206 -6.979 1.00 95.75 89 LEU A C 1
ATOM 676 O O . LEU A 1 89 ? 2.841 -0.900 -6.788 1.00 95.75 89 LEU A O 1
ATOM 680 N N . THR A 1 90 ? 1.805 0.939 -6.015 1.00 97.12 90 THR A N 1
ATOM 681 C CA . THR A 1 90 ? 1.580 0.473 -4.649 1.00 97.12 90 THR A CA 1
ATOM 682 C C . THR A 1 90 ? 0.093 0.246 -4.415 1.00 97.12 90 THR A C 1
ATOM 684 O O . THR A 1 90 ? -0.743 1.060 -4.802 1.00 97.12 90 THR A O 1
ATOM 687 N N . VAL A 1 91 ? -0.244 -0.877 -3.789 1.00 98.00 91 VAL A N 1
ATOM 688 C CA . VAL A 1 91 ? -1.602 -1.210 -3.355 1.00 98.00 91 VAL A CA 1
ATOM 689 C C . VAL A 1 91 ? -1.573 -1.465 -1.858 1.00 98.00 91 VAL A C 1
ATOM 691 O O . VAL A 1 91 ? -0.776 -2.277 -1.377 1.00 98.00 91 VAL A O 1
ATOM 694 N N . TRP A 1 92 ? -2.463 -0.795 -1.133 1.00 98.12 92 TRP A N 1
ATOM 695 C CA . TRP A 1 92 ? -2.676 -1.036 0.287 1.00 98.12 92 TRP A CA 1
ATOM 696 C C . TRP A 1 92 ? -3.898 -1.921 0.469 1.00 98.12 92 TRP A C 1
ATOM 698 O O . TRP A 1 92 ? -4.986 -1.595 -0.001 1.00 98.12 92 TRP A O 1
ATOM 708 N N . PHE A 1 93 ? -3.735 -3.037 1.167 1.00 98.44 93 PHE A N 1
ATOM 709 C CA . PHE A 1 93 ? -4.807 -3.959 1.502 1.00 98.44 93 PHE A CA 1
ATOM 710 C C . PHE A 1 93 ? -5.152 -3.851 2.975 1.00 98.44 93 PHE A C 1
ATOM 712 O O . PHE A 1 93 ? -4.281 -3.708 3.832 1.00 98.44 93 PHE A O 1
ATOM 719 N N . HIS A 1 94 ? -6.434 -4.007 3.266 1.00 97.88 94 HIS A N 1
ATOM 720 C CA . HIS A 1 94 ? -6.938 -4.141 4.621 1.00 97.88 94 HIS A CA 1
ATOM 721 C C . HIS A 1 94 ? -7.796 -5.394 4.748 1.00 97.88 94 HIS A C 1
ATOM 723 O O . HIS A 1 94 ? -8.239 -5.984 3.755 1.00 97.88 94 HIS A O 1
ATOM 729 N N . ARG A 1 95 ? -8.055 -5.807 5.984 1.00 97.31 95 ARG A N 1
ATOM 730 C CA . ARG A 1 95 ? -8.857 -6.996 6.240 1.00 97.31 95 ARG A CA 1
ATOM 731 C C . ARG A 1 95 ? -10.352 -6.668 6.256 1.00 97.31 95 ARG A C 1
ATOM 733 O O . ARG A 1 95 ? -10.819 -5.923 7.115 1.00 97.31 95 ARG A O 1
ATOM 740 N N . GLN A 1 96 ? -11.117 -7.286 5.355 1.00 94.44 96 GLN A N 1
ATOM 741 C CA . GLN A 1 96 ? -12.582 -7.326 5.393 1.00 94.44 96 GLN A CA 1
ATOM 742 C C . GLN A 1 96 ? -13.054 -8.771 5.581 1.00 94.44 96 GLN A C 1
ATOM 744 O O . GLN A 1 96 ? -13.003 -9.595 4.667 1.00 94.44 96 GLN A O 1
ATOM 749 N N . GLY A 1 97 ? -13.513 -9.093 6.794 1.00 92.25 97 GLY A N 1
ATOM 750 C CA . GLY A 1 97 ? -13.846 -10.466 7.175 1.00 92.25 97 GLY A CA 1
ATOM 751 C C . GLY A 1 97 ? -12.609 -11.369 7.148 1.00 92.25 97 GLY A C 1
ATOM 752 O O . GLY A 1 97 ? -11.621 -11.109 7.839 1.00 92.25 97 GLY A O 1
ATOM 753 N N . ASP A 1 98 ? -12.659 -12.421 6.333 1.00 94.50 98 ASP A N 1
ATOM 754 C CA . ASP A 1 98 ? -11.569 -13.394 6.186 1.00 94.50 98 ASP A CA 1
ATOM 755 C C . ASP A 1 98 ? -10.635 -13.102 5.001 1.00 94.50 98 ASP A C 1
ATOM 757 O O . ASP A 1 98 ? -9.727 -13.887 4.735 1.00 94.50 98 ASP A O 1
ATOM 761 N N . ALA A 1 99 ? -10.834 -11.984 4.295 1.00 95.88 99 ALA A N 1
ATOM 762 C CA . ALA A 1 99 ? -10.061 -11.627 3.110 1.00 95.88 99 ALA A CA 1
ATOM 763 C C . ALA A 1 99 ? -9.285 -10.317 3.287 1.00 95.88 99 ALA A C 1
ATOM 765 O O . ALA A 1 99 ? -9.771 -9.362 3.897 1.00 95.88 99 ALA A O 1
ATOM 766 N N . TRP A 1 100 ? -8.095 -10.273 2.689 1.00 98.25 100 TRP A N 1
ATOM 767 C CA . TRP A 1 100 ? -7.352 -9.045 2.427 1.00 98.25 100 TRP A CA 1
ATOM 768 C C . TRP A 1 100 ? -7.809 -8.475 1.096 1.00 98.25 100 TRP A C 1
ATOM 770 O O . TRP A 1 100 ? -7.705 -9.149 0.068 1.00 98.25 100 TRP A O 1
ATOM 780 N N . VAL A 1 101 ? -8.346 -7.261 1.124 1.00 98.19 101 VAL A N 1
ATOM 781 C CA . VAL A 1 101 ? -8.869 -6.580 -0.060 1.00 98.19 101 VAL A CA 1
ATOM 782 C C . VAL A 1 101 ? -8.209 -5.225 -0.228 1.00 98.19 101 VAL A C 1
ATOM 784 O O . VAL A 1 101 ? -7.873 -4.574 0.760 1.00 98.19 101 VAL A O 1
ATOM 787 N N . ALA A 1 102 ? -7.996 -4.817 -1.473 1.00 98.06 102 ALA A N 1
ATOM 788 C CA . ALA A 1 102 ? -7.383 -3.540 -1.788 1.00 98.06 102 ALA A CA 1
ATOM 789 C C . ALA A 1 102 ? -8.286 -2.408 -1.288 1.00 98.06 102 ALA A C 1
ATOM 791 O O . ALA A 1 102 ? -9.468 -2.329 -1.637 1.00 98.06 102 ALA A O 1
ATOM 792 N N . LEU A 1 103 ? -7.710 -1.575 -0.437 1.00 97.12 103 LEU A N 1
ATOM 793 C CA . LEU A 1 103 ? -8.324 -0.398 0.148 1.00 97.12 103 LEU A CA 1
ATOM 794 C C . LEU A 1 103 ? -8.069 0.829 -0.721 1.00 97.12 103 LEU A C 1
ATOM 796 O O . LEU A 1 103 ? -8.996 1.593 -0.963 1.00 97.12 103 LEU A O 1
ATOM 800 N N . ASP A 1 104 ? -6.821 0.992 -1.151 1.00 96.31 104 ASP A N 1
ATOM 801 C CA . ASP A 1 104 ? -6.349 2.168 -1.869 1.00 96.31 104 ASP A CA 1
ATOM 802 C C . ASP A 1 104 ? -5.163 1.799 -2.772 1.00 96.31 104 ASP A C 1
ATOM 804 O O . ASP A 1 104 ? -4.528 0.748 -2.593 1.00 96.31 104 ASP A O 1
ATOM 808 N N . THR A 1 105 ? -4.865 2.647 -3.751 1.00 96.19 105 THR A N 1
ATOM 809 C CA . THR A 1 105 ? -3.826 2.420 -4.754 1.00 96.19 105 THR A CA 1
ATOM 810 C C . THR A 1 105 ? -3.118 3.709 -5.134 1.00 96.19 105 THR A C 1
ATOM 812 O O . THR A 1 105 ? -3.728 4.764 -5.239 1.00 96.19 105 THR A O 1
ATOM 815 N N . CYS A 1 106 ? -1.825 3.608 -5.411 1.00 94.62 106 CYS A N 1
ATOM 816 C CA . CYS A 1 106 ? -1.022 4.727 -5.873 1.00 94.62 106 CYS A CA 1
ATOM 817 C C . CYS A 1 106 ? -0.091 4.254 -6.983 1.00 94.62 106 CYS A C 1
ATOM 819 O O . CYS A 1 106 ? 0.786 3.419 -6.761 1.00 94.62 106 CYS A O 1
ATOM 821 N N . ARG A 1 107 ? -0.293 4.772 -8.191 1.00 93.81 107 ARG A N 1
ATOM 822 C CA . ARG A 1 107 ? 0.582 4.583 -9.344 1.00 93.81 107 ARG A CA 1
ATOM 823 C C . ARG A 1 107 ? 1.330 5.882 -9.600 1.00 93.81 107 ARG A C 1
ATOM 825 O O . ARG A 1 107 ? 0.704 6.927 -9.700 1.00 93.81 107 ARG A O 1
ATOM 832 N N . TYR A 1 108 ? 2.646 5.824 -9.716 1.00 92.12 108 TYR A N 1
ATOM 833 C CA . TYR A 1 108 ? 3.489 7.015 -9.783 1.00 92.12 108 TYR A CA 1
ATOM 834 C C . TYR A 1 108 ? 4.722 6.752 -10.642 1.00 92.12 108 TYR A C 1
ATOM 836 O O . TYR A 1 108 ? 5.198 5.619 -10.702 1.00 92.12 108 TYR A O 1
ATOM 844 N N . SER A 1 109 ? 5.219 7.787 -11.321 1.0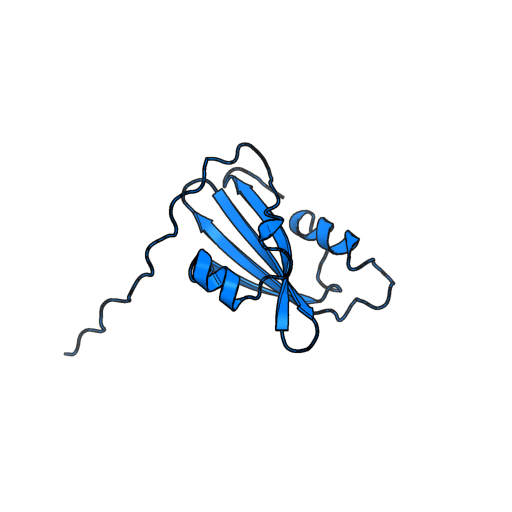0 90.12 109 SER A N 1
ATOM 845 C CA . SER A 1 109 ? 6.479 7.702 -12.070 1.00 90.12 109 SER A CA 1
ATOM 846 C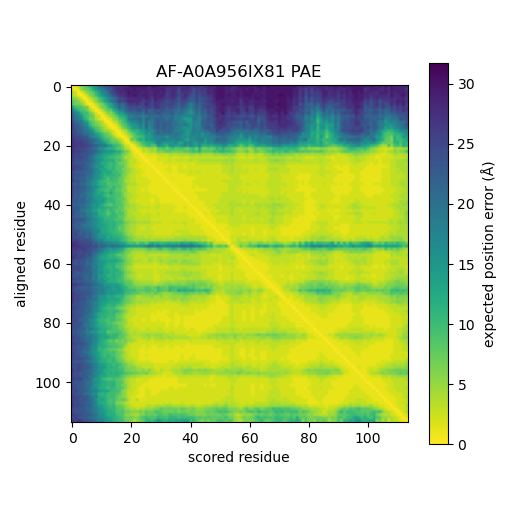 C . SER A 1 109 ? 7.648 7.430 -11.121 1.00 90.12 109 SER A C 1
ATOM 848 O O . SER A 1 109 ? 7.632 7.863 -9.969 1.00 90.12 109 SER A O 1
ATOM 850 N N . ASP A 1 110 ? 8.682 6.754 -11.621 1.00 83.06 110 ASP A N 1
ATOM 851 C CA . ASP A 1 110 ? 9.920 6.497 -10.871 1.00 83.06 110 ASP A CA 1
ATOM 852 C C . ASP A 1 110 ? 10.663 7.791 -10.477 1.00 83.06 110 ASP A C 1
ATOM 854 O O . ASP A 1 110 ? 11.511 7.771 -9.587 1.00 83.06 110 ASP A O 1
ATOM 858 N N . ASP A 1 111 ? 10.337 8.917 -11.121 1.00 83.81 111 ASP A N 1
ATOM 859 C CA . ASP A 1 111 ? 10.901 10.240 -10.831 1.00 83.81 111 ASP A CA 1
ATOM 860 C C . ASP A 1 111 ? 10.160 10.995 -9.703 1.00 83.81 111 ASP A C 1
ATOM 862 O O . ASP A 1 111 ? 10.550 12.110 -9.348 1.00 83.81 111 A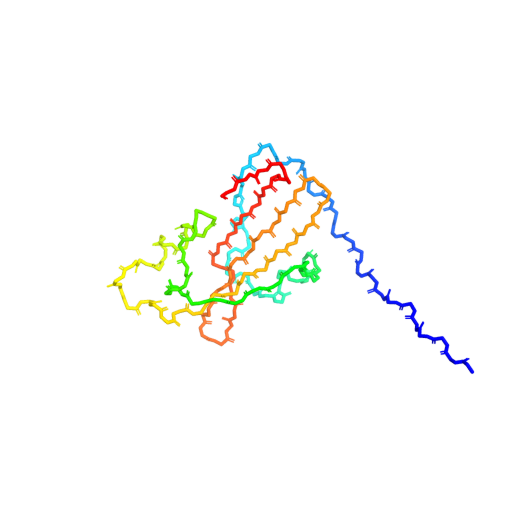SP A O 1
ATOM 866 N N . VAL A 1 112 ? 9.073 10.433 -9.158 1.00 83.19 112 VAL A N 1
ATOM 867 C CA . VAL A 1 112 ? 8.273 11.062 -8.093 1.00 83.19 112 VAL A CA 1
ATOM 868 C C . VAL A 1 112 ? 8.854 10.740 -6.714 1.00 83.19 112 VAL A C 1
ATOM 870 O O . VAL A 1 112 ? 9.086 9.580 -6.375 1.00 83.19 112 VAL A O 1
ATOM 873 N N . GLU A 1 113 ? 9.027 11.775 -5.889 1.00 78.88 113 GLU A N 1
ATOM 874 C CA . GLU A 1 113 ? 9.416 11.667 -4.478 1.00 78.88 113 GLU A CA 1
ATOM 875 C C . GLU A 1 113 ? 8.226 12.030 -3.568 1.00 78.88 113 GLU A C 1
ATOM 877 O O . GLU A 1 113 ? 7.479 12.959 -3.879 1.00 78.88 113 GLU A O 1
ATOM 882 N N . PHE A 1 114 ? 8.076 11.304 -2.452 1.00 73.50 114 PHE A N 1
ATOM 883 C CA . PHE A 1 114 ? 7.047 11.489 -1.416 1.00 73.50 114 PHE A CA 1
ATOM 884 C C . PHE A 1 114 ? 7.684 11.731 -0.041 1.00 73.50 114 PHE A C 1
ATOM 886 O O . PHE A 1 114 ? 8.784 11.181 0.207 1.00 73.50 114 PHE A O 1
#

Secondary structure (DSSP, 8-state):
--PPP-----PPPPPPPP-SS-B--GGGTT-BHHHHHHHH-S-SEEEEEETTT--SGGGTTHHHHS-TTSS-TT-EEEEEEEEETTEEEEEEEEEETTEEEEEEEEEE-TT---

Solvent-accessible surface area (backbone atoms only — not comparable to full-atom values): 6944 Å² total; per-residue (Å²): 139,82,81,83,75,85,75,86,71,76,74,76,53,79,78,71,78,84,48,98,51,81,42,71,55,74,89,46,52,69,35,36,60,66,58,52,32,74,67,54,43,82,57,75,42,77,48,75,48,32,52,67,75,54,72,52,78,80,48,45,70,55,42,79,78,55,44,85,95,68,84,44,45,82,45,56,36,40,41,37,29,36,78,55,91,64,28,35,41,38,38,35,26,34,73,59,89,94,40,50,21,27,68,49,47,46,31,32,25,73,87,65,85,115

Mean predicted aligned error: 8.15 Å

Sequence (114 aa):
ASAPGDGDVAAPAPPGPPVDDVDELPELHGKTEADVAARFGEPTSRRSFTMSECCTEFQVELLNTYKPKSGHDDVEIHEWTWAFDGYALTVWFHRQGDAWVALDTCRYSDDVEF

Foldseek 3Di:
DDDDDDDPPDDFQDDDPADPFKDWDCVQFFPFPVRVCVRGNAFPDKDKDFLLPDDDPVRVVVCVVVPPPPPRRRWMWMWGKHDDVFKIKIFIWTDDPPTTGTHIMIIGGPPDDD